Protein AF-X7ZNG7-F1 (afdb_monomer)

Solvent-accessible surface area (backbone atoms only — not comparable to full-atom values): 8324 Å² total; per-residue (Å²): 125,80,88,76,64,93,66,98,75,87,85,86,68,56,43,49,90,50,12,74,90,64,62,27,48,72,47,37,75,76,70,27,79,92,42,41,96,96,46,27,45,72,51,76,54,98,79,31,41,36,38,41,41,52,24,28,62,44,93,89,39,73,14,35,58,58,70,72,54,46,51,46,52,47,60,64,54,64,82,56,60,46,80,44,37,36,40,38,38,31,23,42,29,65,54,76,76,46,58,95,76,48,37,18,24,77,55,25,67,61,54,50,58,69,51,65,70,32,82,41,76,46,79,47,58,52,83,72,89,63,94,75,90,82,87,73,90,128

Nearest PDB structures (foldseek):
  7aio-assembly1_A  TM=4.767E-01  e=2.367E+00  Homo sapiens
  7ngb-assembly1_B  TM=4.567E-01  e=2.882E+00  Homo sapiens
  6xyw-assembly1_Bj  TM=4.091E-01  e=1.944E+00  Arabidopsis thaliana

Organism: NCBI:txid1299326

InterPro domains:
  IPR004843 Calcineurin-like, phosphoesterase domain [PF00149] (9-130)
  IPR029052 Metallo-dependent phosphatase-like [G3DSA:3.60.21.10] (2-136)
  IPR029052 Metallo-dependent phosphatase-like [SSF56300] (9-130)
  IPR051918 Serine/threonine-protein phosphatase CPPED1 [PTHR43143] (10-130)

Structure (mmCIF, N/CA/C/O backbone):
data_AF-X7ZNG7-F1
#
_entry.id   AF-X7ZNG7-F1
#
loop_
_atom_site.group_PDB
_atom_site.id
_atom_site.type_symbol
_atom_site.label_atom_id
_atom_site.label_alt_id
_atom_site.label_comp_id
_atom_site.label_asym_id
_atom_site.label_entity_id
_atom_site.label_seq_id
_atom_site.pdbx_PDB_ins_code
_atom_site.Cartn_x
_atom_site.Cartn_y
_atom_site.Cartn_z
_atom_site.occupancy
_atom_site.B_iso_or_equiv
_atom_site.auth_seq_id
_atom_site.auth_comp_id
_atom_site.auth_asym_id
_atom_site.auth_atom_id
_atom_site.pdbx_PDB_model_num
ATOM 1 N N . MET A 1 1 ? -1.321 19.631 -8.926 1.00 57.47 1 MET A N 1
ATOM 2 C CA . MET A 1 1 ? -0.670 20.334 -7.797 1.00 57.47 1 MET A CA 1
ATOM 3 C C . MET A 1 1 ? -1.394 19.962 -6.513 1.00 57.47 1 MET A C 1
ATOM 5 O O . MET A 1 1 ? -2.532 20.370 -6.331 1.00 57.47 1 MET A O 1
ATOM 9 N N . VAL A 1 2 ? -0.763 19.151 -5.658 1.00 74.38 2 VAL A N 1
ATOM 10 C CA . VAL A 1 2 ? -1.324 18.695 -4.365 1.00 74.38 2 VAL A CA 1
ATOM 11 C C . VAL A 1 2 ? -1.466 19.860 -3.362 1.00 74.38 2 VAL A C 1
ATOM 13 O O . VAL A 1 2 ? -2.260 19.791 -2.432 1.00 74.38 2 VAL A O 1
ATOM 16 N N . SER A 1 3 ? -0.778 20.982 -3.604 1.00 77.56 3 SER A N 1
ATOM 17 C CA . SER A 1 3 ? -0.749 22.183 -2.754 1.00 77.56 3 SER A CA 1
ATOM 18 C C . SER A 1 3 ? -2.089 22.911 -2.563 1.00 77.56 3 SER A C 1
ATOM 20 O O . SER A 1 3 ? -2.178 23.785 -1.708 1.00 77.56 3 SER A O 1
ATOM 22 N N . GLY A 1 4 ? -3.126 22.584 -3.343 1.00 88.19 4 GLY A N 1
ATOM 23 C CA . GLY A 1 4 ? -4.464 23.177 -3.209 1.00 88.19 4 GLY A CA 1
ATOM 24 C C . GLY A 1 4 ? -5.426 22.404 -2.298 1.00 88.19 4 GLY A C 1
ATOM 25 O O . GLY A 1 4 ? -6.550 22.860 -2.086 1.00 88.19 4 GLY A O 1
ATOM 26 N N . LEU A 1 5 ? -5.033 21.231 -1.788 1.00 89.44 5 LEU A N 1
ATOM 27 C CA . LEU A 1 5 ? -5.911 20.394 -0.969 1.00 89.44 5 LEU A CA 1
ATOM 28 C C . LEU A 1 5 ? -6.098 20.990 0.434 1.00 89.44 5 LEU A C 1
ATOM 30 O O . LEU A 1 5 ? -5.134 21.274 1.138 1.00 89.44 5 LEU A O 1
ATOM 34 N N . LYS A 1 6 ? -7.356 21.122 0.869 1.00 92.56 6 LYS A N 1
ATOM 35 C CA . LYS A 1 6 ? -7.719 21.504 2.243 1.00 92.56 6 LYS A CA 1
ATOM 36 C C . LYS A 1 6 ? -7.973 20.249 3.075 1.00 92.56 6 LYS A C 1
ATOM 38 O O . LYS A 1 6 ? -9.116 19.849 3.267 1.00 92.56 6 LYS A O 1
ATOM 43 N N . THR A 1 7 ? -6.899 19.610 3.520 1.00 90.19 7 THR A N 1
ATOM 44 C CA . THR A 1 7 ? -6.941 18.393 4.342 1.00 90.19 7 THR A CA 1
ATOM 45 C C . THR A 1 7 ? -5.812 18.415 5.364 1.00 90.19 7 THR A C 1
ATOM 47 O O . THR A 1 7 ? -4.758 18.993 5.110 1.00 90.19 7 THR A O 1
ATOM 50 N N . SER A 1 8 ? -6.024 17.777 6.514 1.00 86.56 8 SER A N 1
ATOM 51 C CA . SER A 1 8 ? -4.997 17.631 7.551 1.00 86.56 8 SER A CA 1
ATOM 52 C C . SER A 1 8 ? -3.881 16.670 7.141 1.00 86.56 8 SER A C 1
ATOM 54 O O . SER A 1 8 ? -2.752 16.824 7.595 1.00 86.56 8 SER A O 1
ATOM 56 N N . HIS A 1 9 ? -4.185 15.690 6.283 1.00 87.75 9 HIS A N 1
ATOM 57 C CA . HIS A 1 9 ? -3.235 14.656 5.876 1.00 87.75 9 HIS A CA 1
ATOM 58 C C . HIS A 1 9 ? -3.397 14.288 4.400 1.00 87.75 9 HIS A C 1
ATOM 60 O O . HIS A 1 9 ? -4.513 14.239 3.874 1.00 87.75 9 HIS A O 1
ATOM 66 N N . VAL A 1 10 ? -2.266 13.998 3.754 1.00 91.31 10 VAL A N 1
ATOM 67 C CA . VAL A 1 10 ? -2.174 13.419 2.411 1.00 91.31 10 VAL A CA 1
ATOM 68 C C . VAL A 1 10 ? -1.207 12.244 2.497 1.00 91.31 10 VAL A C 1
ATOM 70 O O . VAL A 1 10 ? -0.087 12.401 2.975 1.00 91.31 10 VAL A O 1
ATOM 73 N N . PHE A 1 11 ? -1.653 11.078 2.040 1.00 93.81 11 PHE A N 1
ATOM 74 C CA . PHE A 1 11 ? -0.870 9.848 1.987 1.00 93.81 11 PHE A CA 1
ATOM 75 C C . PHE A 1 11 ? -0.786 9.398 0.534 1.00 93.81 11 PHE A C 1
ATOM 77 O O . PHE A 1 11 ? -1.781 9.469 -0.189 1.00 93.81 11 PHE A O 1
ATOM 84 N N . THR A 1 12 ? 0.391 8.963 0.101 1.00 95.38 12 THR A N 1
ATOM 85 C CA . THR A 1 12 ? 0.672 8.687 -1.308 1.00 95.38 12 THR A CA 1
ATOM 86 C C . THR A 1 12 ? 1.439 7.380 -1.448 1.00 95.38 12 THR A C 1
ATOM 88 O O . THR A 1 12 ? 2.331 7.075 -0.657 1.00 95.38 12 THR A O 1
ATOM 91 N N . VAL A 1 13 ? 1.120 6.632 -2.500 1.00 96.75 13 VAL A N 1
ATOM 92 C CA . VAL A 1 13 ? 1.853 5.441 -2.936 1.00 96.75 13 VAL A CA 1
ATOM 93 C C . VAL A 1 13 ? 2.188 5.637 -4.417 1.00 96.75 13 VAL A C 1
ATOM 95 O O . VAL A 1 13 ? 1.285 6.019 -5.166 1.00 96.75 13 VAL A O 1
ATOM 98 N N . PRO A 1 14 ? 3.442 5.413 -4.850 1.00 96.69 14 PRO A N 1
ATOM 99 C CA . PRO A 1 14 ? 3.821 5.582 -6.246 1.00 96.69 14 PRO A CA 1
ATOM 100 C C . PRO A 1 14 ? 3.213 4.479 -7.114 1.00 96.69 14 PRO A C 1
ATOM 102 O O . PRO A 1 14 ? 3.165 3.314 -6.709 1.00 96.69 14 PRO A O 1
ATOM 105 N N . GLY A 1 15 ? 2.809 4.836 -8.329 1.00 96.00 15 GLY A N 1
ATOM 106 C CA . GLY A 1 15 ? 2.587 3.875 -9.405 1.00 96.00 15 GLY A CA 1
ATOM 107 C C . GLY A 1 15 ? 3.878 3.489 -10.124 1.00 96.00 15 GLY A C 1
ATOM 108 O O . GLY A 1 15 ? 4.963 4.006 -9.839 1.00 96.00 15 GLY A O 1
ATOM 109 N N . GLU A 1 16 ? 3.767 2.581 -11.091 1.00 93.75 16 GLU A N 1
ATOM 110 C CA . GLU A 1 16 ? 4.866 2.234 -11.999 1.00 93.75 16 GLU A CA 1
ATOM 111 C C . GLU A 1 16 ? 5.330 3.461 -12.788 1.00 93.75 16 GLU A C 1
ATOM 113 O O . GLU A 1 16 ? 6.527 3.676 -12.960 1.00 93.75 16 GLU A O 1
ATOM 118 N N . HIS A 1 17 ? 4.399 4.335 -13.173 1.00 94.50 17 HIS A N 1
ATOM 119 C CA . HIS A 1 17 ? 4.695 5.560 -13.913 1.00 94.50 17 HIS A CA 1
ATOM 120 C C . HIS A 1 17 ? 5.438 6.622 -13.092 1.00 94.50 17 HIS A C 1
ATOM 122 O O . HIS A 1 17 ? 6.053 7.507 -13.678 1.00 94.50 17 HIS A O 1
ATOM 128 N N . ASP A 1 18 ? 5.427 6.515 -11.762 1.00 94.44 18 ASP A N 1
ATOM 129 C CA . ASP A 1 18 ? 6.229 7.361 -10.870 1.00 94.44 18 ASP A CA 1
ATOM 130 C C . ASP A 1 18 ? 7.643 6.797 -10.638 1.00 94.44 18 ASP A C 1
ATOM 132 O O . ASP A 1 18 ? 8.449 7.430 -9.955 1.00 94.44 18 ASP A O 1
ATOM 136 N N . SER A 1 19 ? 7.923 5.585 -11.141 1.00 90.38 19 SER A N 1
ATOM 137 C CA . SER A 1 19 ? 9.105 4.795 -10.770 1.00 90.38 19 SER A CA 1
ATOM 138 C C . SER A 1 19 ? 9.938 4.290 -11.952 1.00 90.38 19 SER A C 1
ATOM 140 O O . SER A 1 19 ? 11.116 3.983 -11.772 1.00 90.38 19 SER A O 1
ATOM 142 N N . VAL A 1 20 ? 9.344 4.179 -13.143 1.00 88.12 20 VAL A N 1
ATOM 143 C CA . VAL A 1 20 ? 9.928 3.490 -14.308 1.00 88.12 20 VAL A CA 1
ATOM 144 C C . VAL A 1 20 ? 11.214 4.130 -14.842 1.00 88.12 20 VAL A C 1
ATOM 146 O O . VAL A 1 20 ? 12.059 3.427 -15.389 1.00 88.12 20 VAL A O 1
ATOM 149 N N . ASP A 1 21 ? 11.386 5.444 -14.697 1.00 89.81 21 ASP A N 1
ATOM 150 C CA . ASP A 1 21 ? 12.516 6.178 -15.274 1.00 89.81 21 ASP A CA 1
ATOM 151 C C . ASP A 1 21 ? 13.703 6.346 -14.312 1.00 89.81 21 ASP A C 1
ATOM 153 O O . ASP A 1 21 ? 14.839 6.474 -14.770 1.00 89.81 21 ASP A O 1
ATOM 157 N N . ASP A 1 22 ? 13.471 6.344 -12.994 1.00 93.12 22 ASP A N 1
ATOM 158 C CA . ASP A 1 22 ? 14.512 6.639 -11.998 1.00 93.12 22 ASP A CA 1
ATOM 159 C C . ASP A 1 22 ? 14.465 5.786 -10.715 1.00 93.12 22 ASP A C 1
ATOM 161 O O . ASP A 1 22 ? 15.111 6.117 -9.713 1.00 93.12 22 ASP A O 1
ATOM 165 N N . ALA A 1 23 ? 13.717 4.680 -10.728 1.00 91.12 23 ALA A N 1
ATOM 166 C CA . ALA A 1 23 ? 13.452 3.848 -9.553 1.00 91.12 23 ALA A CA 1
ATOM 167 C C . ALA A 1 23 ? 12.778 4.622 -8.394 1.00 91.12 23 ALA A C 1
ATOM 169 O O . ALA A 1 23 ? 13.066 4.397 -7.207 1.00 91.12 23 ALA A O 1
ATOM 170 N N . GLY A 1 24 ? 11.891 5.561 -8.730 1.00 94.06 24 GLY A N 1
ATOM 171 C CA . GLY A 1 24 ? 11.059 6.325 -7.798 1.00 94.06 24 GLY A CA 1
ATOM 172 C C . GLY A 1 24 ? 11.814 7.413 -7.034 1.00 94.06 24 GLY A C 1
ATOM 173 O O . GLY A 1 24 ? 11.358 7.850 -5.974 1.00 94.06 24 GLY A O 1
ATOM 174 N N . GLN A 1 25 ? 12.988 7.834 -7.509 1.00 95.38 25 GLN A N 1
ATOM 175 C CA . GLN A 1 25 ? 13.807 8.845 -6.832 1.00 95.38 25 GLN A CA 1
ATOM 176 C C . GLN A 1 25 ? 13.121 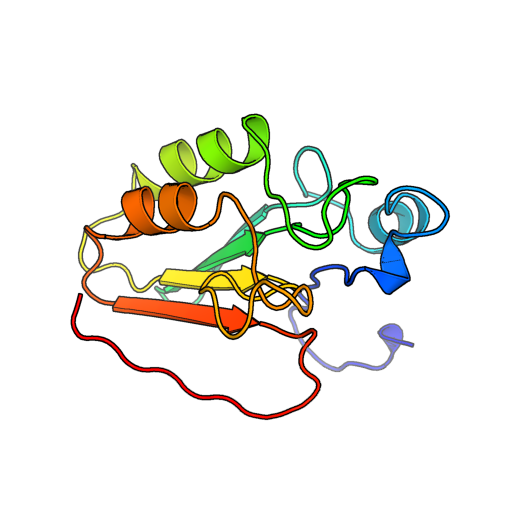10.213 -6.815 1.00 95.38 25 GLN A C 1
ATOM 178 O O . GLN A 1 25 ? 13.008 10.817 -5.744 1.00 95.38 25 GLN A O 1
ATOM 183 N N . LYS A 1 26 ? 12.598 10.681 -7.954 1.00 95.31 26 LYS A N 1
ATOM 184 C CA . LYS A 1 26 ? 11.815 11.924 -8.039 1.00 95.31 26 LYS A CA 1
ATOM 185 C C . LYS A 1 26 ? 10.593 11.861 -7.137 1.00 95.31 26 LYS A C 1
ATOM 187 O O . LYS A 1 26 ? 10.380 12.787 -6.357 1.00 95.31 26 LYS A O 1
ATOM 192 N N . TYR A 1 27 ? 9.844 10.758 -7.174 1.00 95.62 27 TYR A N 1
ATOM 193 C CA . TYR A 1 27 ? 8.701 10.560 -6.286 1.00 95.62 27 TYR A CA 1
ATOM 194 C C . TYR A 1 27 ? 9.102 10.701 -4.810 1.00 95.62 27 TYR A C 1
ATOM 196 O O . TYR A 1 27 ? 8.520 11.507 -4.080 1.00 95.62 27 TYR A O 1
ATOM 204 N N . ARG A 1 28 ? 10.147 9.986 -4.371 1.00 96.12 28 ARG A N 1
ATOM 205 C CA . ARG A 1 28 ? 10.625 10.052 -2.981 1.00 96.12 28 ARG A CA 1
ATOM 206 C C . ARG A 1 28 ? 11.156 11.430 -2.597 1.00 96.12 28 ARG A C 1
ATOM 208 O O . ARG A 1 28 ? 11.005 11.813 -1.441 1.00 96.12 28 ARG A O 1
ATOM 215 N N . SER A 1 29 ? 11.723 12.193 -3.533 1.00 95.94 29 SER A N 1
ATOM 216 C CA . SER A 1 29 ? 12.183 13.560 -3.251 1.00 95.94 29 SER A CA 1
ATOM 217 C C . SER A 1 29 ? 11.043 14.503 -2.842 1.00 95.94 29 SER A C 1
ATOM 219 O O . SER A 1 29 ? 11.274 15.453 -2.098 1.00 95.94 29 SER A O 1
ATOM 221 N N . VAL A 1 30 ? 9.812 14.216 -3.282 1.00 94.31 30 VAL A N 1
ATOM 222 C CA . VAL A 1 30 ? 8.615 15.018 -2.986 1.00 94.31 30 VAL A CA 1
ATOM 223 C C . VAL A 1 30 ? 7.782 14.406 -1.857 1.00 94.31 30 VAL A C 1
ATOM 225 O O . VAL A 1 30 ? 7.305 15.130 -0.986 1.00 94.31 30 VAL A O 1
ATOM 228 N N . PHE A 1 31 ? 7.609 13.081 -1.860 1.00 95.12 31 PHE A N 1
ATOM 229 C CA . PHE A 1 31 ? 6.648 12.374 -1.001 1.00 95.12 31 PHE A CA 1
ATOM 230 C C . PHE A 1 31 ? 7.284 11.374 -0.025 1.00 95.12 31 PHE A C 1
ATOM 232 O O . PHE A 1 31 ? 6.590 10.789 0.799 1.00 95.12 31 PHE A O 1
ATOM 239 N N . GLY A 1 32 ? 8.597 11.150 -0.103 1.00 94.62 32 GLY A N 1
ATOM 240 C CA . GLY A 1 32 ? 9.293 10.110 0.660 1.00 94.62 32 GLY A CA 1
ATOM 241 C C . GLY A 1 32 ? 9.699 10.511 2.080 1.00 94.62 32 GLY A C 1
ATOM 242 O O . GLY A 1 32 ? 10.296 9.700 2.790 1.00 94.62 32 GLY A O 1
ATOM 243 N N . ALA A 1 33 ? 9.413 11.738 2.521 1.00 93.69 33 ALA A N 1
ATOM 244 C CA . ALA A 1 33 ? 9.771 12.189 3.863 1.00 93.69 33 ALA A CA 1
ATOM 245 C C . ALA A 1 33 ? 9.100 11.313 4.940 1.00 93.69 33 ALA A C 1
ATOM 247 O O . ALA A 1 33 ? 7.882 11.166 4.963 1.00 93.69 33 ALA A O 1
ATOM 248 N N . GLY A 1 34 ? 9.901 10.729 5.838 1.00 93.31 34 GLY A N 1
ATOM 249 C CA . GLY A 1 34 ? 9.415 9.848 6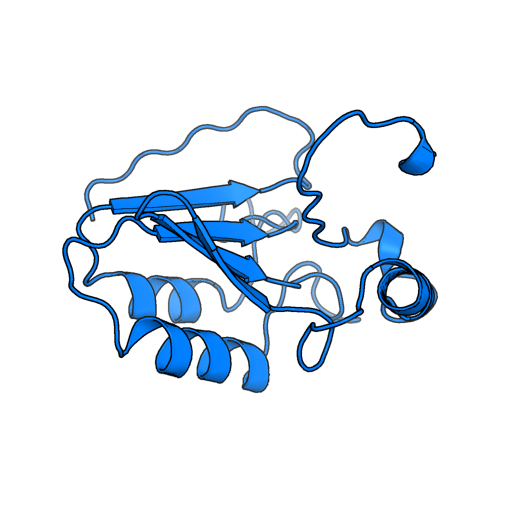.912 1.00 93.31 34 GLY A CA 1
ATOM 250 C C . GLY A 1 34 ? 9.119 8.403 6.489 1.00 93.31 34 GLY A C 1
ATOM 251 O O . GLY A 1 34 ? 8.676 7.608 7.316 1.00 93.31 34 GLY A O 1
ATOM 252 N N . THR A 1 35 ? 9.383 8.046 5.231 1.00 97.12 35 THR A N 1
ATOM 253 C CA . THR A 1 35 ? 9.226 6.674 4.730 1.00 97.12 35 THR A CA 1
ATOM 254 C C . THR A 1 35 ? 10.477 5.821 4.975 1.00 97.12 35 THR A C 1
ATOM 256 O O . THR A 1 35 ? 11.523 6.324 5.391 1.00 97.12 35 THR A O 1
ATOM 259 N N . ARG A 1 36 ? 10.370 4.508 4.748 1.00 96.38 36 ARG A N 1
ATOM 260 C CA . ARG A 1 36 ? 11.451 3.525 4.914 1.00 96.38 36 ARG A CA 1
ATOM 261 C C . ARG A 1 36 ? 11.873 2.950 3.565 1.00 96.38 36 ARG A C 1
ATOM 263 O O . ARG A 1 36 ? 11.039 2.800 2.672 1.00 96.38 36 ARG A O 1
ATOM 270 N N . GLY A 1 37 ? 13.152 2.589 3.445 1.00 94.81 37 GLY A N 1
ATOM 271 C CA . GLY A 1 37 ? 13.708 1.917 2.268 1.00 94.81 37 GLY A CA 1
ATOM 272 C C . GLY A 1 37 ? 13.303 2.593 0.953 1.00 94.81 37 GLY A C 1
ATOM 273 O O . GLY A 1 37 ? 13.607 3.762 0.718 1.00 94.81 37 GLY A O 1
ATOM 274 N N . GLY A 1 38 ? 12.577 1.857 0.109 1.00 94.12 38 GLY A N 1
ATOM 275 C CA . GLY A 1 38 ? 12.074 2.314 -1.192 1.00 94.12 38 GLY A CA 1
ATOM 276 C C . GLY A 1 38 ? 10.886 3.285 -1.149 1.00 94.12 38 GLY A C 1
ATOM 277 O O . GLY A 1 38 ? 10.477 3.772 -2.205 1.00 94.12 38 GLY A O 1
ATOM 278 N N . GLY A 1 39 ? 10.354 3.606 0.033 1.00 96.88 39 GLY A N 1
ATOM 279 C CA . GLY A 1 39 ? 9.279 4.585 0.213 1.00 96.88 39 GLY A CA 1
ATOM 280 C C . GLY A 1 39 ? 8.046 4.079 0.967 1.00 96.88 39 GLY A C 1
ATOM 281 O O . GLY A 1 39 ? 7.038 4.780 0.990 1.00 96.88 39 GLY A O 1
ATOM 282 N N . TRP A 1 40 ? 8.081 2.879 1.551 1.00 98.25 40 TRP A N 1
ATOM 283 C CA . TRP A 1 40 ? 6.939 2.311 2.279 1.00 98.25 40 TRP A CA 1
ATOM 284 C C . TRP A 1 40 ? 6.877 2.809 3.722 1.00 98.25 40 TRP A C 1
ATOM 286 O O . TRP A 1 40 ? 7.880 3.221 4.312 1.00 98.25 40 TRP A O 1
ATOM 296 N N . TYR A 1 41 ? 5.681 2.786 4.301 1.00 98.50 41 TYR A N 1
ATOM 297 C CA . TYR A 1 41 ? 5.431 3.274 5.654 1.00 98.50 41 TYR A CA 1
ATOM 298 C C . TYR A 1 41 ? 4.099 2.741 6.191 1.00 98.50 41 TYR A C 1
ATOM 300 O O . TYR A 1 41 ? 3.312 2.139 5.464 1.00 98.50 41 TYR A O 1
ATOM 308 N N . SER A 1 42 ? 3.839 2.972 7.473 1.00 98.50 42 SER A N 1
ATOM 309 C CA . SER A 1 42 ? 2.557 2.677 8.106 1.00 98.50 42 SER A CA 1
ATOM 310 C C . SER A 1 42 ? 2.219 3.719 9.162 1.00 98.50 42 SER A C 1
ATOM 312 O O . SER A 1 42 ? 3.083 4.484 9.602 1.00 98.50 42 SER A O 1
ATOM 314 N N . PHE A 1 43 ? 0.944 3.791 9.525 1.00 97.69 43 PHE A N 1
ATOM 315 C CA . PHE A 1 43 ? 0.440 4.718 10.529 1.00 97.69 43 PHE A CA 1
ATOM 316 C C . PHE A 1 43 ? -0.900 4.242 11.085 1.00 97.69 43 PHE A C 1
ATOM 318 O O . PHE A 1 43 ? -1.623 3.475 10.451 1.00 97.69 43 PHE A O 1
ATOM 325 N N . ASP A 1 44 ? -1.237 4.744 12.268 1.00 97.88 44 ASP A N 1
ATOM 326 C CA . ASP A 1 44 ? -2.515 4.492 12.920 1.00 97.88 44 ASP A CA 1
ATOM 327 C C . ASP A 1 44 ? -3.417 5.726 12.745 1.00 97.88 44 ASP A C 1
ATOM 329 O O . ASP A 1 44 ? -2.989 6.861 12.972 1.00 97.88 44 ASP A O 1
ATOM 333 N N . VAL A 1 45 ? -4.673 5.527 12.336 1.00 95.81 45 VAL A N 1
ATOM 334 C CA . VAL A 1 45 ? -5.669 6.600 12.202 1.00 95.81 45 VAL A CA 1
ATOM 335 C C . VAL A 1 45 ? -7.043 6.101 12.635 1.00 95.81 45 VAL A C 1
ATO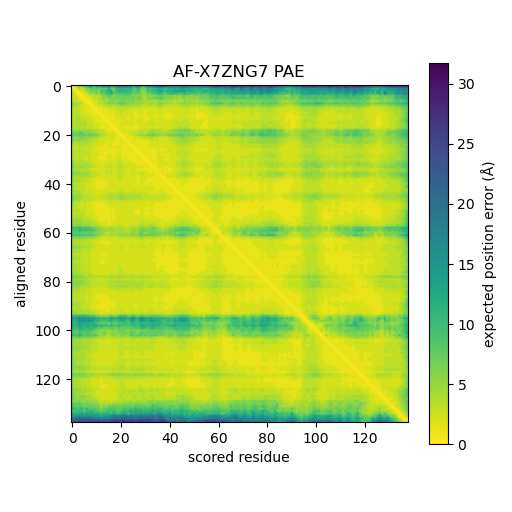M 337 O O . VAL A 1 45 ? -7.541 5.102 12.130 1.00 95.81 45 VAL A O 1
ATOM 340 N N . ALA A 1 46 ? -7.662 6.790 13.598 1.00 94.69 46 ALA A N 1
ATOM 341 C CA . ALA A 1 46 ? -9.007 6.471 14.095 1.00 94.69 46 ALA A CA 1
ATOM 342 C C . ALA A 1 46 ? -9.219 4.980 14.468 1.00 94.69 46 ALA A C 1
ATOM 344 O O . ALA A 1 46 ? -10.287 4.422 14.231 1.00 94.69 46 ALA A O 1
ATOM 345 N N . GLY A 1 47 ? -8.197 4.329 15.040 1.00 95.94 47 GLY A N 1
ATOM 346 C CA . GLY A 1 47 ? -8.242 2.912 15.434 1.00 95.94 47 GLY A CA 1
ATOM 347 C C . GLY A 1 47 ? -7.981 1.908 14.303 1.00 95.94 47 GLY A C 1
ATOM 348 O O . GLY A 1 47 ? -8.009 0.707 14.551 1.00 95.94 47 GLY A O 1
ATOM 349 N N . VAL A 1 48 ? -7.707 2.380 13.085 1.00 98.00 48 VAL A N 1
ATOM 350 C CA . VAL A 1 48 ? -7.324 1.563 11.928 1.00 98.00 48 VAL A CA 1
ATOM 351 C C . VAL A 1 48 ? -5.819 1.665 11.718 1.00 98.00 48 VAL A C 1
ATOM 353 O O . VAL A 1 48 ? -5.261 2.764 11.745 1.00 98.00 48 VAL A O 1
ATOM 356 N N . HIS A 1 49 ? -5.175 0.531 11.467 1.00 98.75 49 HIS A N 1
ATOM 357 C CA . HIS A 1 49 ? -3.775 0.499 11.069 1.00 98.75 49 HIS A CA 1
ATOM 358 C C . HIS A 1 49 ? -3.670 0.474 9.541 1.00 98.75 49 HIS A C 1
ATOM 360 O O . HIS A 1 49 ? -4.258 -0.387 8.881 1.00 98.75 49 HIS A O 1
ATOM 366 N N . VAL A 1 50 ? -2.935 1.425 8.968 1.00 98.69 50 VAL A N 1
ATOM 367 C CA . VAL A 1 50 ? -2.755 1.563 7.520 1.00 98.69 50 VAL A CA 1
ATOM 368 C C . VAL A 1 50 ? -1.312 1.247 7.151 1.00 98.69 50 VAL A C 1
ATOM 370 O O . VAL A 1 50 ? -0.391 1.828 7.716 1.00 98.69 50 VAL A O 1
ATOM 373 N N . ILE A 1 51 ? -1.120 0.380 6.157 1.00 98.69 51 ILE A N 1
ATOM 374 C CA . ILE A 1 51 ? 0.183 0.014 5.595 1.00 98.69 51 ILE A CA 1
ATOM 375 C C . ILE A 1 51 ? 0.227 0.488 4.140 1.00 98.69 51 ILE A C 1
ATOM 377 O O . ILE A 1 51 ? -0.558 0.031 3.310 1.00 98.69 51 ILE A O 1
ATOM 381 N N . ALA A 1 52 ? 1.144 1.397 3.823 1.00 98.44 52 ALA A N 1
ATOM 382 C CA . ALA A 1 52 ? 1.394 1.890 2.475 1.00 98.44 52 ALA A CA 1
ATOM 383 C C . ALA A 1 52 ? 2.609 1.162 1.883 1.00 98.44 52 ALA A C 1
ATOM 385 O O . ALA A 1 52 ? 3.746 1.378 2.310 1.00 98.44 52 ALA A O 1
ATOM 386 N N . LEU A 1 53 ? 2.353 0.284 0.913 1.00 98.50 53 LEU A N 1
ATOM 387 C CA . LEU A 1 53 ? 3.354 -0.554 0.263 1.00 98.50 53 LEU A CA 1
ATOM 388 C C . LEU A 1 53 ? 3.768 0.021 -1.088 1.00 98.50 53 LEU A C 1
ATOM 390 O O . LEU A 1 53 ? 2.934 0.450 -1.882 1.00 98.50 53 LEU A O 1
ATOM 394 N N . VAL A 1 54 ? 5.062 -0.054 -1.375 1.00 97.75 54 VAL A N 1
ATOM 395 C CA . VAL A 1 54 ? 5.659 0.346 -2.647 1.00 97.75 54 VAL A CA 1
ATOM 396 C C . VAL A 1 54 ? 6.047 -0.915 -3.410 1.00 97.75 54 VAL A C 1
ATOM 398 O O . VAL A 1 54 ? 7.071 -1.530 -3.117 1.00 97.75 54 VAL A O 1
ATOM 401 N N . ASN A 1 55 ? 5.223 -1.315 -4.378 1.00 96.81 55 ASN A N 1
ATOM 402 C CA . ASN A 1 55 ? 5.406 -2.555 -5.137 1.00 96.81 55 ASN A CA 1
ATOM 403 C C . ASN A 1 55 ? 5.801 -2.347 -6.606 1.00 96.81 55 ASN A C 1
ATOM 405 O O . ASN A 1 55 ? 5.654 -3.263 -7.404 1.00 96.81 55 ASN A O 1
ATOM 409 N N . THR A 1 56 ? 6.306 -1.165 -6.961 1.00 95.81 56 THR A N 1
ATOM 410 C CA . THR A 1 56 ? 6.506 -0.713 -8.351 1.00 95.81 56 THR A CA 1
ATOM 411 C C . THR A 1 56 ? 7.970 -0.455 -8.724 1.00 95.81 56 THR A C 1
ATOM 413 O O . THR A 1 56 ? 8.255 0.023 -9.817 1.00 95.81 56 THR A O 1
ATOM 416 N N . LEU A 1 57 ? 8.919 -0.750 -7.826 1.00 93.94 57 LEU A N 1
ATOM 417 C CA . LEU A 1 57 ? 10.341 -0.409 -8.014 1.00 93.94 57 LEU A CA 1
ATOM 418 C C . LEU A 1 57 ? 11.169 -1.499 -8.706 1.00 93.94 57 LEU A C 1
ATOM 420 O O . LEU A 1 57 ? 12.340 -1.276 -9.013 1.00 93.94 57 LEU A O 1
ATOM 424 N N . ASN A 1 58 ? 10.616 -2.697 -8.898 1.00 91.12 58 ASN A N 1
ATOM 425 C CA . ASN A 1 58 ? 11.365 -3.796 -9.495 1.00 91.12 58 ASN A CA 1
ATOM 426 C C . ASN A 1 58 ? 11.424 -3.643 -11.022 1.00 91.12 58 ASN A C 1
ATOM 428 O O . ASN A 1 58 ? 10.403 -3.511 -11.681 1.00 91.12 58 ASN A O 1
ATOM 432 N N . MET A 1 59 ? 12.628 -3.715 -11.590 1.00 83.25 59 MET A N 1
ATOM 433 C CA . MET A 1 59 ? 12.845 -3.510 -13.031 1.00 83.25 59 MET A CA 1
ATOM 434 C C . MET A 1 59 ? 12.440 -4.710 -13.899 1.00 83.25 59 MET A C 1
ATOM 436 O O . MET A 1 59 ? 12.269 -4.571 -15.105 1.00 83.25 59 MET A O 1
ATOM 440 N N . ASN A 1 60 ? 12.298 -5.893 -13.297 1.00 85.19 60 ASN A N 1
ATOM 441 C CA . ASN A 1 60 ? 12.019 -7.150 -13.997 1.00 85.19 60 ASN A CA 1
ATOM 442 C C . ASN A 1 60 ? 10.595 -7.670 -13.750 1.00 85.19 60 ASN A C 1
ATOM 444 O O . ASN A 1 60 ? 10.148 -8.588 -14.435 1.00 85.19 60 ASN A O 1
ATOM 448 N N . LYS A 1 61 ? 9.900 -7.137 -12.741 1.00 85.50 61 LYS A N 1
ATOM 449 C CA . LYS A 1 61 ? 8.561 -7.558 -12.322 1.00 85.50 61 LYS A CA 1
ATOM 450 C C . LYS A 1 61 ? 7.690 -6.326 -12.146 1.00 85.50 61 LYS A C 1
ATOM 452 O O . LYS A 1 61 ? 8.083 -5.416 -11.429 1.00 85.50 61 LYS A O 1
ATOM 457 N N . LEU A 1 62 ? 6.495 -6.338 -12.735 1.00 85.88 62 LEU A N 1
ATOM 458 C CA . LEU A 1 62 ? 5.560 -5.212 -12.638 1.00 85.88 62 LEU A CA 1
ATOM 459 C C . LEU A 1 62 ? 5.121 -4.939 -11.191 1.00 85.88 62 LEU A C 1
ATOM 461 O O . LEU A 1 62 ? 5.026 -3.781 -10.804 1.00 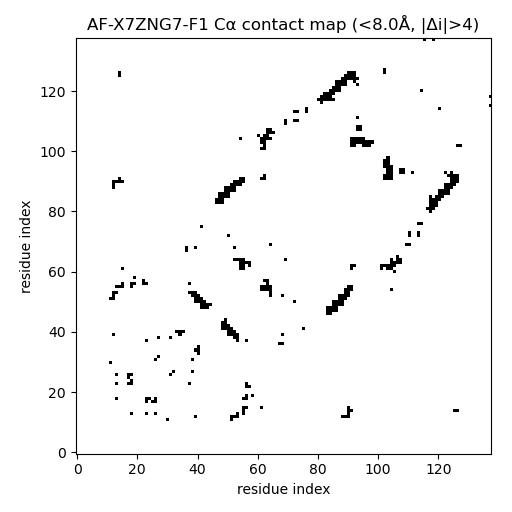85.88 62 LEU A O 1
ATOM 465 N N . GLY A 1 63 ? 4.906 -5.992 -10.392 1.00 93.62 63 GLY A N 1
ATOM 466 C CA . GLY A 1 63 ? 4.560 -5.904 -8.974 1.00 93.62 63 GLY A CA 1
ATOM 467 C C . GLY A 1 63 ? 5.477 -6.761 -8.106 1.00 93.62 63 GLY A C 1
ATOM 468 O O . GLY A 1 63 ? 5.481 -7.979 -8.278 1.00 93.62 63 GLY A O 1
ATOM 469 N N . HIS A 1 64 ? 6.217 -6.152 -7.174 1.00 96.06 64 HIS A N 1
ATOM 470 C CA . HIS A 1 64 ? 7.130 -6.863 -6.265 1.00 96.06 64 HIS A CA 1
ATOM 471 C C . HIS A 1 64 ? 7.430 -6.065 -4.984 1.00 96.06 64 HIS A C 1
ATOM 473 O O . HIS A 1 64 ? 7.756 -4.881 -5.075 1.00 96.06 64 HIS A O 1
ATOM 479 N N . LEU A 1 65 ? 7.370 -6.701 -3.806 1.00 97.62 65 LEU A N 1
ATOM 480 C CA . LEU A 1 65 ? 7.652 -6.054 -2.513 1.00 97.62 65 LEU A CA 1
ATOM 481 C C . LEU A 1 65 ? 9.107 -6.216 -2.060 1.00 97.62 65 LEU A C 1
ATOM 483 O O . LEU A 1 65 ? 9.709 -5.253 -1.580 1.00 97.62 65 LEU A O 1
ATOM 487 N N . GLY A 1 66 ? 9.664 -7.419 -2.206 1.00 97.38 66 GLY A N 1
ATOM 488 C CA . GLY A 1 66 ? 11.011 -7.760 -1.761 1.00 97.38 66 GLY A CA 1
ATOM 489 C C . GLY A 1 66 ? 11.135 -8.020 -0.255 1.00 97.38 66 GLY A C 1
ATOM 490 O O . GLY A 1 66 ? 10.276 -7.667 0.555 1.00 97.38 66 GLY A O 1
ATOM 491 N N . VAL A 1 67 ? 12.247 -8.656 0.128 1.00 97.75 67 VAL A N 1
ATOM 492 C CA . VAL A 1 67 ? 12.478 -9.181 1.488 1.00 97.75 67 VAL A CA 1
ATOM 493 C C . VAL A 1 67 ? 12.386 -8.095 2.561 1.00 97.75 67 VAL A C 1
ATOM 495 O O . VAL A 1 67 ? 11.690 -8.280 3.551 1.00 97.75 67 VAL A O 1
ATOM 498 N N . GLU A 1 68 ? 13.032 -6.947 2.353 1.00 98.00 68 GLU A N 1
ATOM 499 C CA . GLU A 1 68 ? 13.076 -5.862 3.345 1.00 98.00 68 GLU A CA 1
ATOM 500 C C . GLU A 1 68 ? 11.673 -5.338 3.693 1.00 98.00 68 GLU A C 1
ATOM 502 O O . GLU A 1 68 ? 11.336 -5.130 4.860 1.00 98.00 68 GLU A O 1
ATOM 507 N N . GLN A 1 69 ? 10.827 -5.165 2.678 1.00 98.44 69 GLN A N 1
ATOM 508 C CA . GLN A 1 69 ? 9.466 -4.679 2.859 1.00 98.44 69 GLN A CA 1
ATOM 509 C C . GLN A 1 69 ? 8.549 -5.760 3.451 1.00 98.44 69 GLN A C 1
ATOM 511 O O . GLN A 1 69 ? 7.683 -5.449 4.265 1.00 98.44 69 GLN A O 1
ATOM 516 N N . LEU A 1 70 ? 8.760 -7.035 3.108 1.00 98.62 70 LEU A N 1
ATOM 517 C CA . LEU A 1 70 ? 8.049 -8.158 3.729 1.00 98.62 70 LEU A CA 1
ATOM 518 C C . LEU A 1 70 ? 8.384 -8.291 5.222 1.00 98.62 70 LEU A C 1
ATOM 520 O O . LEU A 1 70 ? 7.477 -8.462 6.035 1.00 98.62 70 LEU A O 1
ATOM 524 N N . GLU A 1 71 ? 9.657 -8.142 5.598 1.00 98.44 71 GLU A N 1
ATOM 525 C CA . GLU A 1 71 ? 10.073 -8.103 7.004 1.00 98.44 71 GLU A CA 1
ATOM 526 C C . GLU A 1 71 ? 9.507 -6.886 7.738 1.00 98.44 71 GLU A C 1
ATOM 528 O O . GLU A 1 71 ? 9.138 -6.983 8.911 1.00 98.44 71 GLU A O 1
ATOM 533 N N . PHE A 1 72 ? 9.422 -5.737 7.059 1.00 98.50 72 PHE A N 1
ATOM 534 C CA . PHE A 1 72 ? 8.750 -4.564 7.601 1.00 98.50 72 PHE A CA 1
ATOM 535 C C . PHE A 1 72 ? 7.293 -4.880 7.955 1.00 98.50 72 PHE A C 1
ATOM 537 O O . PHE A 1 72 ? 6.904 -4.616 9.090 1.00 98.50 72 PHE A O 1
ATOM 544 N N . ILE A 1 73 ? 6.528 -5.491 7.041 1.00 98.56 73 ILE A N 1
ATOM 545 C CA . ILE A 1 73 ? 5.127 -5.871 7.289 1.00 98.56 73 ILE A CA 1
ATOM 546 C C . ILE A 1 73 ? 5.038 -6.797 8.503 1.00 98.56 73 ILE A C 1
ATOM 548 O O . ILE A 1 73 ? 4.267 -6.528 9.419 1.00 98.56 73 ILE A O 1
ATOM 552 N N . GLU A 1 74 ? 5.838 -7.866 8.534 1.00 98.56 74 GLU A N 1
ATOM 553 C CA . GLU A 1 74 ? 5.820 -8.850 9.620 1.00 98.56 74 GLU A CA 1
ATOM 554 C C . GLU A 1 74 ? 6.072 -8.206 10.990 1.00 98.56 74 GLU A C 1
ATOM 556 O O . GLU A 1 74 ? 5.315 -8.435 11.936 1.00 98.56 74 GLU A O 1
ATOM 561 N N . ARG A 1 75 ? 7.101 -7.357 11.091 1.00 98.50 75 ARG A N 1
ATOM 562 C CA . ARG A 1 75 ? 7.457 -6.681 12.347 1.00 98.50 75 ARG A CA 1
ATOM 563 C C . ARG A 1 75 ? 6.432 -5.629 12.747 1.00 98.50 75 ARG A C 1
ATOM 565 O O . ARG A 1 75 ? 6.122 -5.507 13.930 1.00 98.50 75 ARG A O 1
ATOM 572 N N . ASP A 1 76 ? 5.928 -4.867 11.784 1.00 98.44 76 ASP A N 1
ATOM 573 C CA . ASP A 1 76 ? 4.994 -3.775 12.041 1.00 98.44 76 ASP A CA 1
ATOM 574 C C . ASP A 1 76 ? 3.656 -4.291 12.569 1.00 98.44 76 ASP A C 1
ATOM 576 O O . ASP A 1 76 ? 3.132 -3.783 13.563 1.00 98.44 76 ASP A O 1
ATOM 580 N N . VAL A 1 77 ? 3.150 -5.377 11.983 1.00 98.44 77 VAL A N 1
ATOM 581 C CA . VAL A 1 77 ? 1.870 -5.943 12.404 1.00 98.44 77 VAL A CA 1
ATOM 582 C C . VAL A 1 77 ? 1.988 -6.836 13.631 1.00 98.44 77 VAL A C 1
ATOM 584 O O . VAL A 1 77 ? 0.970 -7.090 14.266 1.00 98.44 77 VAL A O 1
ATOM 587 N N . ALA A 1 78 ? 3.179 -7.303 14.023 1.00 98.25 78 ALA A N 1
ATOM 588 C CA . ALA A 1 78 ? 3.362 -8.205 15.168 1.00 98.25 78 ALA A CA 1
ATOM 589 C C . ALA A 1 78 ? 2.835 -7.632 16.499 1.00 98.25 78 ALA A C 1
ATOM 591 O O . ALA A 1 78 ? 2.309 -8.379 17.322 1.00 98.25 78 ALA A O 1
ATOM 592 N N . ARG A 1 79 ? 2.923 -6.310 16.695 1.00 96.38 79 ARG A N 1
ATOM 593 C CA . ARG A 1 79 ? 2.452 -5.622 17.915 1.00 96.38 79 ARG A CA 1
ATOM 594 C C . ARG A 1 79 ? 0.929 -5.464 18.008 1.00 96.38 79 ARG A C 1
ATOM 596 O O . ARG A 1 79 ? 0.431 -5.069 19.057 1.00 96.38 79 ARG A O 1
ATOM 603 N N . LEU A 1 80 ? 0.203 -5.685 16.913 1.00 98.31 80 LEU A N 1
ATOM 604 C CA . LEU A 1 80 ? -1.222 -5.365 16.821 1.00 98.31 80 LEU A CA 1
ATOM 605 C C . LEU A 1 80 ? -2.092 -6.508 17.356 1.00 98.31 80 LEU A C 1
ATOM 607 O O . LEU A 1 80 ? -1.725 -7.686 17.289 1.00 98.31 80 LEU A O 1
ATOM 611 N N . SER A 1 81 ? -3.274 -6.174 17.859 1.00 97.75 81 SER A N 1
ATOM 612 C CA . SER A 1 81 ? -4.268 -7.175 18.249 1.00 97.75 81 SER A CA 1
ATOM 613 C C . SER A 1 81 ? -4.993 -7.717 17.013 1.00 97.75 81 SER A C 1
ATOM 615 O O . SER A 1 81 ? -5.127 -7.019 16.012 1.00 97.75 81 SER A O 1
ATOM 617 N N . SER A 1 82 ? -5.474 -8.962 17.054 1.00 97.75 82 SER A N 1
ATOM 618 C CA . SER A 1 82 ? -6.175 -9.591 15.919 1.00 97.75 82 SER A CA 1
ATOM 619 C C . SER A 1 82 ? -7.482 -8.892 15.529 1.00 97.75 82 SER A C 1
ATOM 621 O O . SER A 1 82 ? -7.979 -9.113 14.432 1.00 97.75 82 SER A O 1
ATOM 623 N N . ASP A 1 83 ? -8.047 -8.067 16.408 1.00 97.44 83 ASP A N 1
ATOM 624 C CA . ASP A 1 83 ? -9.236 -7.250 16.146 1.00 97.44 83 ASP A CA 1
ATOM 625 C C . ASP A 1 83 ? -8.922 -5.879 15.524 1.00 97.44 83 ASP A C 1
ATOM 627 O O . ASP A 1 83 ? -9.846 -5.172 15.127 1.00 97.44 83 ASP A O 1
ATOM 631 N N . THR A 1 84 ? -7.641 -5.503 15.407 1.00 98.38 84 THR A N 1
ATOM 632 C CA . THR A 1 84 ? -7.234 -4.246 14.767 1.00 98.38 84 THR A CA 1
ATOM 633 C C . THR A 1 84 ? -7.567 -4.297 13.270 1.00 98.38 84 THR A C 1
ATOM 635 O O . THR A 1 84 ? -7.027 -5.157 12.568 1.00 98.38 84 THR A O 1
ATOM 638 N N . PRO A 1 85 ? -8.417 -3.395 12.741 1.00 98.25 85 PRO A N 1
ATOM 639 C CA . PRO A 1 85 ? -8.686 -3.332 11.311 1.00 98.25 85 PRO A CA 1
ATOM 640 C C . PRO A 1 85 ? -7.440 -2.878 10.551 1.00 98.25 85 PRO A C 1
ATOM 642 O O . PRO A 1 85 ? -6.829 -1.866 10.906 1.00 98.25 85 PRO A O 1
ATOM 645 N N . ILE A 1 86 ? -7.091 -3.604 9.488 1.00 98.56 86 ILE A N 1
ATOM 646 C CA . ILE A 1 86 ? -5.938 -3.287 8.643 1.00 98.56 86 ILE A CA 1
ATOM 647 C C . ILE A 1 86 ? -6.411 -2.765 7.287 1.00 98.56 86 ILE A C 1
ATOM 649 O O . ILE A 1 86 ? -7.235 -3.397 6.620 1.00 98.56 86 ILE A O 1
ATOM 653 N N . ILE A 1 87 ? -5.842 -1.647 6.841 1.00 98.44 87 ILE A N 1
ATOM 654 C CA . ILE A 1 87 ? -5.913 -1.199 5.449 1.00 98.44 87 ILE A CA 1
ATOM 655 C C . ILE A 1 87 ? -4.524 -1.324 4.835 1.00 98.44 87 ILE A C 1
ATOM 657 O O . ILE A 1 87 ? -3.554 -0.799 5.369 1.00 98.44 87 ILE A O 1
ATOM 661 N N . VAL A 1 88 ? -4.426 -1.985 3.688 1.00 98.38 88 VAL A N 1
ATOM 662 C CA . VAL A 1 88 ? -3.198 -2.048 2.897 1.00 98.38 88 VAL A CA 1
ATOM 663 C C . VAL A 1 88 ? -3.412 -1.270 1.612 1.00 98.38 88 VAL A C 1
ATOM 665 O O . VAL A 1 88 ? -4.353 -1.551 0.874 1.00 98.38 88 VAL A O 1
ATOM 668 N N . VAL A 1 89 ? -2.543 -0.307 1.337 1.00 98.31 89 VAL A N 1
ATOM 669 C CA . VAL A 1 89 ? -2.556 0.484 0.106 1.00 98.31 89 VAL A CA 1
ATOM 670 C C . VAL A 1 89 ? -1.349 0.087 -0.733 1.00 98.31 89 VAL A C 1
ATOM 672 O O . VAL A 1 89 ? -0.224 0.113 -0.241 1.00 98.31 89 VAL A O 1
ATOM 675 N N . SER A 1 90 ? -1.571 -0.277 -1.991 1.00 97.38 90 SER A N 1
ATOM 676 C CA . SER A 1 90 ? -0.516 -0.585 -2.964 1.00 97.38 90 SER A CA 1
ATOM 677 C C . SER A 1 90 ? -0.929 -0.103 -4.354 1.00 97.38 90 SER A C 1
ATOM 679 O O . SER A 1 90 ? -2.102 0.183 -4.579 1.00 97.38 90 SER A O 1
ATOM 681 N N . HIS A 1 91 ? -0.009 -0.001 -5.314 1.00 96.69 91 HIS A N 1
ATOM 682 C CA . HIS A 1 91 ? -0.421 0.336 -6.679 1.00 96.69 91 HIS A CA 1
ATOM 683 C C . HIS A 1 91 ? -0.870 -0.911 -7.444 1.00 96.69 91 HIS A C 1
ATOM 685 O O . HIS A 1 91 ? -2.034 -1.015 -7.833 1.00 96.69 91 HIS A O 1
ATOM 691 N N . ILE A 1 92 ? 0.027 -1.892 -7.583 1.00 95.25 92 ILE A N 1
ATOM 692 C CA . ILE A 1 92 ? -0.289 -3.179 -8.215 1.00 95.25 92 ILE A CA 1
ATOM 693 C C . ILE A 1 92 ? -1.143 -4.019 -7.246 1.00 95.25 92 ILE A C 1
ATOM 695 O O . ILE A 1 92 ? -0.867 -4.003 -6.038 1.00 95.25 92 ILE A O 1
ATOM 699 N N . PRO A 1 93 ? -2.172 -4.755 -7.714 1.00 94.69 93 PRO A N 1
ATOM 700 C CA . PRO A 1 93 ? -3.008 -5.578 -6.843 1.00 94.69 93 PRO A CA 1
ATOM 701 C C . PRO A 1 93 ? -2.205 -6.612 -6.035 1.00 94.69 93 PRO A C 1
ATOM 703 O O . PRO A 1 93 ? -1.311 -7.279 -6.561 1.00 94.69 93 PRO A O 1
ATOM 706 N N . LEU A 1 94 ? -2.562 -6.797 -4.758 1.00 93.38 94 LEU A N 1
ATOM 707 C CA . LEU A 1 94 ? -1.995 -7.848 -3.890 1.00 93.38 94 LEU A CA 1
ATOM 708 C C . LEU A 1 94 ? -2.673 -9.212 -4.067 1.00 93.38 94 LEU A C 1
ATOM 710 O O . LEU A 1 94 ? -2.261 -10.212 -3.485 1.00 93.38 94 LEU A O 1
ATOM 714 N N . PHE A 1 95 ? -3.727 -9.275 -4.871 1.00 83.81 95 PHE A N 1
ATOM 715 C CA . PHE A 1 95 ? -4.323 -10.527 -5.297 1.00 83.81 95 PHE A CA 1
ATOM 716 C C . PHE A 1 95 ? -4.099 -10.692 -6.791 1.00 83.81 95 PHE A C 1
ATOM 718 O O . PHE A 1 95 ? -4.302 -9.761 -7.563 1.00 83.81 95 PHE A O 1
ATOM 725 N N . ALA A 1 96 ? -3.723 -11.901 -7.195 1.00 74.94 96 ALA A N 1
ATOM 726 C CA . ALA A 1 96 ? -3.664 -12.275 -8.597 1.00 74.94 96 ALA A CA 1
ATOM 727 C C . ALA A 1 96 ? -5.067 -12.145 -9.216 1.00 74.94 96 ALA A C 1
ATOM 729 O O . ALA A 1 96 ? -5.960 -12.947 -8.913 1.00 74.94 96 ALA A O 1
ATOM 730 N N . MET A 1 97 ? -5.264 -11.102 -10.029 1.00 76.12 97 MET A N 1
ATOM 731 C CA . MET A 1 97 ? -6.455 -10.936 -10.865 1.00 76.12 97 MET A CA 1
ATOM 732 C C . MET A 1 97 ? -6.262 -11.678 -12.176 1.00 76.12 97 MET A C 1
ATOM 734 O O . MET A 1 97 ? -6.980 -12.629 -12.468 1.00 76.12 97 MET A O 1
ATOM 738 N N . TYR A 1 98 ? -5.245 -11.245 -12.919 1.00 80.06 98 TYR A N 1
ATOM 739 C CA . TYR A 1 98 ? -4.829 -11.816 -14.189 1.00 80.06 98 TYR A CA 1
ATOM 740 C C . TYR A 1 98 ? -3.304 -11.630 -14.325 1.00 80.06 98 TYR A C 1
ATOM 742 O O . TYR A 1 98 ? -2.847 -10.635 -14.889 1.00 80.06 98 TYR A O 1
ATOM 750 N N . PRO A 1 99 ? -2.494 -12.519 -13.714 1.00 73.25 99 PRO A N 1
ATOM 751 C CA . PRO A 1 99 ? -1.042 -12.340 -13.598 1.00 73.25 99 PRO A CA 1
ATOM 752 C C . PRO A 1 99 ? -0.314 -12.164 -14.929 1.00 73.25 99 PRO A C 1
ATOM 754 O O . PRO A 1 99 ? 0.626 -11.379 -14.999 1.00 73.25 99 PRO A O 1
ATOM 757 N N . ASP A 1 100 ? -0.791 -12.819 -15.988 1.00 80.38 100 ASP A N 1
ATOM 758 C CA . ASP A 1 100 ? -0.210 -12.715 -17.333 1.00 80.38 100 ASP A CA 1
ATOM 759 C C . ASP A 1 100 ? -0.277 -11.289 -17.903 1.00 80.38 100 ASP A C 1
ATOM 761 O O . ASP A 1 100 ? 0.450 -10.955 -18.834 1.00 80.38 100 ASP A O 1
ATOM 765 N N . TRP A 1 101 ? -1.147 -10.435 -17.354 1.00 80.88 101 TRP A N 1
ATOM 766 C CA . TRP A 1 101 ? -1.281 -9.022 -17.726 1.00 80.88 101 TRP A CA 1
ATOM 767 C C . TRP A 1 101 ? -0.583 -8.078 -16.738 1.00 80.88 101 TRP A C 1
ATOM 769 O O . TRP A 1 101 ? -0.764 -6.866 -16.808 1.00 80.88 101 TRP A O 1
ATOM 779 N N . GLY A 1 102 ? 0.188 -8.614 -15.787 1.00 80.69 102 GLY A N 1
ATOM 780 C CA . GLY A 1 102 ? 0.834 -7.816 -14.745 1.00 80.69 102 GLY A CA 1
ATOM 781 C C . GLY A 1 102 ? -0.091 -7.383 -13.611 1.00 80.69 102 GLY A C 1
ATOM 782 O O . GLY A 1 102 ? 0.322 -6.626 -12.738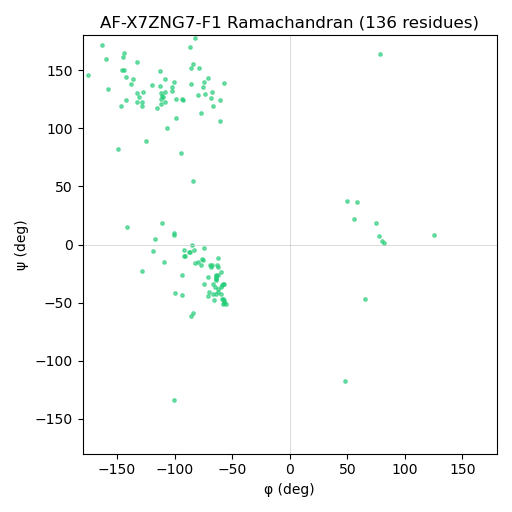 1.00 80.69 102 GLY A O 1
ATOM 783 N N . TRP A 1 103 ? -1.333 -7.878 -13.569 1.00 87.88 103 TRP A N 1
ATOM 784 C CA . TRP A 1 103 ? -2.324 -7.502 -12.554 1.00 87.88 103 TRP A CA 1
ATOM 785 C C . TRP A 1 103 ? -2.157 -8.312 -11.267 1.00 87.88 103 TRP A C 1
ATOM 787 O O . TRP A 1 103 ? -3.073 -9.004 -10.802 1.00 87.88 103 TRP A O 1
ATOM 797 N N . GLY A 1 104 ?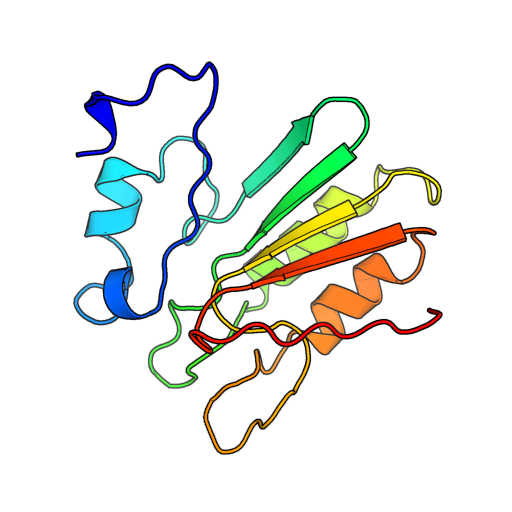 -0.948 -8.270 -10.720 1.00 91.88 104 GLY A N 1
ATOM 798 C CA . GLY A 1 104 ? -0.590 -8.987 -9.513 1.00 91.88 104 GLY A CA 1
ATOM 799 C C . GLY A 1 104 ? 0.820 -8.665 -9.046 1.00 91.88 104 GLY A C 1
ATOM 800 O O . GLY A 1 104 ? 1.735 -8.456 -9.836 1.00 91.88 104 GLY A O 1
ATOM 801 N N . THR A 1 105 ? 0.975 -8.655 -7.731 1.00 94.94 105 THR A N 1
ATOM 802 C CA . THR A 1 105 ? 2.267 -8.618 -7.050 1.00 94.94 105 THR A CA 1
ATOM 803 C C . THR A 1 105 ? 2.699 -10.049 -6.752 1.00 94.94 105 THR A C 1
ATOM 805 O O . THR A 1 105 ? 1.943 -10.805 -6.136 1.00 94.94 105 THR A O 1
ATOM 808 N N . ASP A 1 106 ? 3.884 -10.440 -7.212 1.00 94.06 106 ASP A N 1
ATOM 809 C CA . ASP A 1 106 ? 4.312 -11.844 -7.239 1.00 94.06 106 ASP A CA 1
ATOM 810 C C . ASP A 1 106 ? 4.513 -12.454 -5.841 1.00 94.06 106 ASP A C 1
ATOM 812 O O . ASP A 1 106 ? 4.201 -13.623 -5.615 1.00 94.06 106 ASP A O 1
ATOM 816 N N . ASP A 1 107 ? 4.975 -11.648 -4.887 1.00 95.81 107 ASP A N 1
ATOM 817 C CA . ASP A 1 107 ? 5.235 -12.034 -3.499 1.00 95.81 107 ASP A CA 1
ATOM 818 C C . ASP A 1 107 ? 4.122 -11.614 -2.520 1.00 95.81 107 ASP A C 1
ATOM 820 O O . ASP A 1 107 ? 4.243 -11.787 -1.302 1.00 95.81 107 ASP A O 1
ATOM 824 N N . ALA A 1 108 ? 2.971 -11.152 -3.025 1.00 95.19 108 ALA A N 1
ATOM 825 C CA . ALA A 1 108 ? 1.871 -10.697 -2.174 1.00 95.19 108 ALA A CA 1
ATOM 826 C C . ALA A 1 108 ? 1.260 -11.796 -1.299 1.00 95.19 108 ALA A C 1
ATOM 828 O O . ALA A 1 108 ? 0.745 -11.505 -0.220 1.00 95.19 108 ALA A O 1
ATOM 829 N N . ALA A 1 109 ? 1.345 -13.066 -1.706 1.00 94.38 109 ALA A N 1
ATOM 830 C CA . ALA A 1 109 ? 0.892 -14.174 -0.869 1.00 94.38 109 ALA A CA 1
ATOM 831 C C . ALA A 1 109 ? 1.631 -14.212 0.482 1.00 94.38 109 ALA A C 1
ATOM 833 O O . ALA A 1 109 ? 1.025 -14.540 1.505 1.00 94.38 109 ALA A O 1
ATOM 834 N N . GLN A 1 110 ? 2.916 -13.837 0.508 1.00 97.38 110 GLN A N 1
ATOM 835 C CA . GLN A 1 110 ? 3.686 -13.754 1.746 1.00 97.38 110 GLN A CA 1
ATOM 836 C C . GLN A 1 110 ? 3.229 -12.576 2.610 1.00 97.38 110 GLN A C 1
ATOM 838 O O . GLN A 1 110 ? 2.993 -12.771 3.802 1.00 97.38 110 GLN A O 1
ATOM 843 N N . ALA A 1 111 ? 3.013 -11.400 2.012 1.00 97.38 111 ALA A N 1
ATOM 844 C CA . ALA A 1 111 ? 2.457 -10.244 2.715 1.00 97.38 111 ALA A CA 1
ATOM 845 C C . ALA A 1 111 ? 1.091 -10.569 3.346 1.00 97.38 111 ALA A C 1
ATOM 847 O O . ALA A 1 111 ? 0.894 -10.387 4.545 1.00 97.38 111 ALA A O 1
ATOM 848 N N . LEU A 1 112 ? 0.167 -11.141 2.567 1.00 96.31 112 LEU A N 1
ATOM 849 C CA . LEU A 1 112 ? -1.173 -11.503 3.035 1.00 96.31 112 LEU A CA 1
ATOM 850 C C . LEU A 1 112 ? -1.152 -12.588 4.121 1.00 96.31 112 LEU A C 1
ATOM 852 O O . LEU A 1 112 ? -2.024 -12.601 4.990 1.00 96.31 112 LEU A O 1
ATOM 856 N N . ARG A 1 113 ? -0.150 -13.478 4.125 1.00 96.88 113 ARG A N 1
ATOM 857 C CA . ARG A 1 113 ? 0.018 -14.482 5.185 1.00 96.88 113 ARG A CA 1
ATOM 858 C C . ARG A 1 113 ? 0.261 -13.834 6.549 1.00 96.88 113 ARG A C 1
ATOM 860 O O . ARG A 1 113 ? -0.323 -14.299 7.525 1.00 96.88 113 ARG A O 1
ATOM 867 N N . TYR A 1 114 ? 1.059 -12.767 6.620 1.00 97.88 114 TYR A N 1
ATOM 868 C CA . TYR A 1 114 ? 1.285 -12.025 7.869 1.00 97.88 114 TYR A CA 1
ATOM 869 C C . TYR A 1 114 ? 0.008 -11.357 8.394 1.00 97.88 114 TYR A C 1
ATOM 871 O O . TYR A 1 114 ? -0.157 -11.182 9.601 1.00 97.88 114 TYR A O 1
ATOM 879 N N . LEU A 1 115 ? -0.924 -11.042 7.491 1.00 97.38 115 LEU A N 1
ATOM 880 C CA . LEU A 1 115 ? -2.179 -10.364 7.807 1.00 97.38 115 LEU A CA 1
ATOM 881 C C . LEU A 1 115 ? -3.343 -11.323 8.097 1.00 97.38 115 LEU A C 1
ATOM 883 O O . LEU A 1 115 ? -4.388 -10.895 8.577 1.00 97.38 115 LEU A O 1
ATOM 887 N N . ARG A 1 116 ? -3.181 -12.628 7.852 1.00 96.06 116 ARG A N 1
ATOM 888 C CA . ARG A 1 116 ? -4.266 -13.620 7.968 1.00 96.06 116 ARG A CA 1
ATOM 889 C C . ARG A 1 116 ? -4.884 -13.704 9.371 1.00 96.06 116 ARG A C 1
ATOM 891 O O . ARG A 1 116 ? -6.014 -14.151 9.509 1.00 96.06 116 ARG A O 1
ATOM 898 N N . ARG A 1 117 ? -4.145 -13.310 10.413 1.00 96.62 117 ARG A N 1
ATOM 899 C CA . ARG A 1 117 ? -4.627 -13.347 11.804 1.00 96.62 117 ARG A CA 1
ATOM 900 C C . ARG A 1 117 ? -5.600 -12.219 12.159 1.00 96.62 117 ARG A C 1
ATOM 902 O O . ARG A 1 117 ? -6.175 -12.273 13.242 1.00 96.62 117 ARG A O 1
ATOM 909 N N . PHE A 1 118 ? -5.725 -11.192 11.318 1.00 97.69 118 PHE A N 1
ATOM 910 C CA . PHE A 1 118 ? -6.613 -10.062 11.577 1.00 97.69 118 PHE A CA 1
ATOM 911 C C . PHE A 1 118 ? -8.026 -10.367 11.091 1.00 97.69 118 PHE A C 1
ATOM 913 O O . PHE A 1 118 ? -8.217 -10.912 10.006 1.00 97.69 118 PHE A O 1
ATOM 920 N N . SER A 1 119 ? -9.023 -9.985 11.881 1.00 94.81 119 SER A N 1
ATOM 921 C CA . SER A 1 119 ? -10.438 -10.207 11.567 1.00 94.81 119 SER A CA 1
ATOM 922 C C . SER A 1 119 ? -10.940 -9.372 10.386 1.00 94.81 119 SER A C 1
ATOM 924 O O . SER A 1 119 ? -11.959 -9.714 9.789 1.00 94.81 119 SER A O 1
ATOM 926 N N . SER A 1 120 ? -10.237 -8.291 10.029 1.00 95.62 120 SER A N 1
ATOM 927 C CA . SER A 1 120 ? -10.574 -7.439 8.890 1.00 95.62 120 SER A CA 1
ATOM 928 C C . SER A 1 120 ? -9.321 -6.872 8.227 1.00 95.6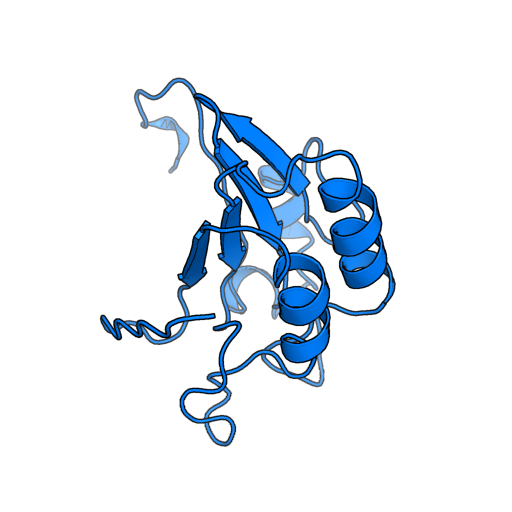2 120 SER A C 1
ATOM 930 O O . SER A 1 120 ? -8.575 -6.104 8.837 1.00 95.62 120 SER A O 1
ATOM 932 N N . VAL A 1 121 ? -9.138 -7.198 6.947 1.00 97.25 121 VAL A N 1
ATOM 933 C CA . VAL A 1 121 ? -8.079 -6.654 6.090 1.00 97.25 121 VAL A CA 1
ATOM 934 C C . VAL A 1 121 ? -8.713 -6.125 4.809 1.00 97.25 121 VAL A C 1
ATOM 936 O O . VAL A 1 121 ? -9.372 -6.867 4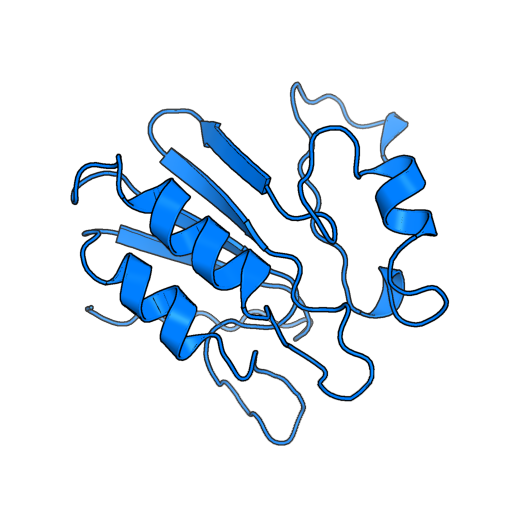.083 1.00 97.25 121 VAL A O 1
ATOM 939 N N . THR A 1 122 ? -8.509 -4.842 4.520 1.00 96.62 122 THR A N 1
ATOM 940 C CA . THR A 1 122 ? -8.954 -4.199 3.276 1.00 96.62 122 THR A CA 1
ATOM 941 C C . THR A 1 122 ? -7.744 -3.820 2.438 1.00 96.62 122 THR A C 1
ATOM 943 O O . THR A 1 122 ? -6.909 -3.039 2.879 1.00 96.62 122 THR A O 1
ATOM 946 N N . CYS A 1 123 ? -7.651 -4.341 1.216 1.00 96.00 123 CYS A N 1
ATOM 947 C CA . CYS A 1 123 ? -6.619 -3.935 0.264 1.00 96.00 123 CYS A CA 1
ATOM 948 C C . CYS A 1 123 ? -7.197 -2.921 -0.729 1.00 96.00 123 CYS A C 1
ATOM 950 O O . CYS A 1 123 ? -8.192 -3.207 -1.394 1.00 96.00 123 CYS A O 1
ATOM 952 N N . LEU A 1 124 ? -6.563 -1.7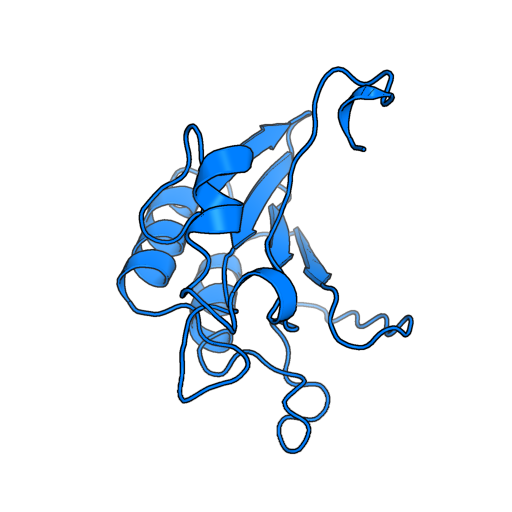57 -0.837 1.00 95.81 124 LEU A N 1
ATOM 953 C CA . LEU A 1 124 ? -6.874 -0.717 -1.812 1.00 95.81 124 LEU A CA 1
ATOM 954 C C . LEU A 1 124 ? -5.749 -0.675 -2.847 1.00 95.81 124 LEU A C 1
ATOM 956 O O . LEU A 1 124 ? -4.588 -0.488 -2.482 1.00 95.81 124 LEU A O 1
ATOM 960 N N . ASN A 1 125 ? -6.093 -0.847 -4.124 1.00 94.25 125 ASN A N 1
ATOM 961 C CA . ASN A 1 125 ? -5.122 -0.853 -5.213 1.00 94.25 125 ASN A CA 1
ATOM 962 C C . ASN A 1 125 ? -5.523 0.026 -6.401 1.00 94.25 125 ASN A C 1
ATOM 964 O O . ASN A 1 125 ? -6.702 0.296 -6.624 1.00 94.25 125 ASN A O 1
ATOM 968 N N . GLY A 1 126 ? -4.514 0.433 -7.171 1.00 93.25 126 GLY A N 1
ATOM 969 C CA . GLY A 1 126 ? -4.648 1.130 -8.447 1.00 93.25 126 GLY A CA 1
ATOM 970 C C . GLY A 1 126 ? -4.448 0.185 -9.635 1.00 93.25 126 GLY A C 1
ATOM 971 O O . GLY A 1 126 ? -5.012 -0.914 -9.658 1.00 93.25 126 GLY A O 1
ATOM 972 N N . HIS A 1 127 ? -3.642 0.636 -10.604 1.00 94.31 127 HIS A N 1
ATOM 973 C CA . HIS A 1 127 ? -3.139 -0.080 -11.786 1.00 94.31 127 HIS A CA 1
ATOM 974 C C . HIS A 1 127 ? -4.172 -0.512 -12.842 1.00 94.31 127 HIS A C 1
ATOM 976 O O . HIS A 1 127 ? -3.995 -0.264 -14.028 1.00 94.31 127 HIS A O 1
ATOM 982 N N . VAL A 1 128 ? -5.296 -1.107 -12.442 1.00 91.44 128 VAL A N 1
ATOM 983 C CA . VAL A 1 128 ? -6.254 -1.725 -13.380 1.00 91.44 128 VAL A CA 1
ATOM 984 C C . VAL A 1 128 ? -7.174 -0.694 -14.059 1.00 91.44 128 VAL A C 1
ATOM 986 O O . VAL A 1 128 ? -7.818 -0.991 -15.061 1.00 91.44 128 VAL A O 1
ATOM 989 N N . HIS A 1 129 ? -7.243 0.537 -13.529 1.00 92.69 129 HIS A N 1
ATOM 990 C CA . HIS A 1 129 ? -8.070 1.641 -14.054 1.00 92.69 129 HIS A CA 1
ATOM 991 C C . HIS A 1 129 ? -9.570 1.291 -14.181 1.00 92.69 129 HIS A C 1
ATOM 993 O O . HIS A 1 129 ? -10.316 1.922 -14.929 1.00 92.69 129 HIS A O 1
ATOM 999 N N . GLN A 1 130 ? -10.024 0.285 -13.432 1.00 89.00 130 GLN A N 1
ATOM 1000 C CA . GLN A 1 130 ? -11.399 -0.202 -13.394 1.00 89.00 130 GLN A CA 1
ATOM 1001 C C . GLN A 1 130 ? -11.727 -0.676 -11.977 1.00 89.00 130 GLN A C 1
ATOM 1003 O O . GLN A 1 130 ? -10.851 -1.141 -11.244 1.00 89.00 130 GLN A O 1
ATOM 1008 N N . LEU A 1 131 ? -12.998 -0.566 -11.586 1.00 86.50 131 LEU A N 1
ATOM 1009 C CA . LEU A 1 131 ? -13.454 -1.065 -10.295 1.00 86.50 131 LEU A CA 1
ATOM 1010 C C . LEU A 1 131 ? -13.603 -2.586 -10.357 1.00 86.50 131 LEU A C 1
ATOM 1012 O O . LEU A 1 131 ? -14.511 -3.100 -11.007 1.00 86.50 131 LEU A O 1
ATOM 1016 N N . PHE A 1 132 ? -12.756 -3.290 -9.614 1.00 83.69 132 PHE A N 1
ATOM 1017 C CA . PHE A 1 132 ? -12.859 -4.732 -9.437 1.00 83.69 132 PHE A CA 1
ATOM 1018 C C . PHE A 1 132 ? -12.929 -5.103 -7.954 1.00 83.69 132 PHE A C 1
ATOM 1020 O O . PHE A 1 132 ? -11.900 -5.349 -7.320 1.00 83.69 132 PHE A O 1
ATOM 1027 N N . PRO A 1 133 ? -14.138 -5.153 -7.373 1.00 82.56 133 PRO A N 1
ATOM 1028 C CA . PRO A 1 133 ? -14.297 -5.540 -5.987 1.00 82.56 133 PRO A CA 1
ATOM 1029 C C . PRO A 1 133 ? -14.114 -7.054 -5.849 1.00 82.56 133 PRO A C 1
ATOM 1031 O O . PRO A 1 133 ? -14.673 -7.843 -6.612 1.00 82.56 133 PRO A O 1
ATOM 1034 N N . ARG A 1 134 ? -13.356 -7.472 -4.835 1.00 80.50 134 ARG A N 1
ATOM 1035 C CA . ARG A 1 134 ? -13.233 -8.877 -4.445 1.00 80.50 134 ARG A CA 1
ATOM 1036 C C . ARG A 1 134 ? -13.393 -8.992 -2.939 1.00 80.50 134 ARG A C 1
ATOM 1038 O O . ARG A 1 134 ? -12.620 -8.407 -2.192 1.00 80.50 134 ARG A O 1
ATOM 1045 N N . SER A 1 135 ? -14.357 -9.793 -2.505 1.00 80.50 135 SER A N 1
ATOM 1046 C CA . SER A 1 135 ? -14.485 -10.218 -1.115 1.00 80.50 135 SER A CA 1
ATOM 1047 C C . SER A 1 135 ? -14.106 -11.693 -0.991 1.00 80.50 135 SER A C 1
ATOM 1049 O O . SER A 1 135 ? -14.374 -12.511 -1.874 1.00 80.50 135 SER A O 1
ATOM 1051 N N . LYS A 1 136 ? -13.438 -12.038 0.106 1.00 70.56 136 LYS A N 1
ATOM 1052 C CA . LYS A 1 136 ? -13.221 -13.418 0.543 1.00 70.56 136 LYS A CA 1
ATOM 1053 C C . LYS A 1 136 ? -13.428 -13.461 2.049 1.00 70.56 136 LYS A C 1
ATOM 1055 O O . LYS A 1 136 ? -12.949 -12.570 2.742 1.00 70.56 136 LYS A O 1
ATOM 1060 N N . ALA A 1 137 ? -14.099 -14.497 2.540 1.00 59.03 137 ALA A N 1
ATOM 1061 C CA . ALA A 1 137 ? -13.956 -14.878 3.939 1.00 59.03 137 ALA A CA 1
ATOM 1062 C C . ALA A 1 137 ? -12.525 -15.415 4.124 1.00 59.03 137 ALA A C 1
ATOM 1064 O O . ALA A 1 137 ? -12.093 -16.256 3.329 1.00 59.03 137 ALA A O 1
ATOM 1065 N N . MET A 1 138 ? -11.779 -14.855 5.078 1.00 53.41 138 MET A N 1
ATOM 1066 C CA . MET A 1 138 ? -10.420 -15.297 5.427 1.00 53.41 138 MET A CA 1
ATOM 1067 C C . MET A 1 138 ? -10.437 -16.494 6.376 1.00 53.41 138 MET A C 1
ATOM 1069 O O . MET A 1 138 ? -11.397 -16.594 7.170 1.00 53.41 138 MET A O 1
#

pLDDT: mean 92.48, std 8.18, range [53.41, 98.75]

Foldseek 3Di:
DCVPDPDPDDADEDALVCQVPPLNPVVCVVHQVPADDSRWDWDDDPQAIETEAHQNRDNVARGERDDVNLVVLLVVCVPDDLARAYEYEYAADLDCPDVVVRNHHPCSVSSVVSNVSHQHYHYDYHDPPDDDDDDDRD

Radius of gyration: 14.76 Å; Cα contacts (8 Å, |Δi|>4): 221; chains: 1; bounding box: 29×38×36 Å

Sequence (138 aa):
MVSGLKTSHVFTVPGEHDSVDDAGQKYRSVFGAGTRGGGWYSFDVAGVHVIALVNTLNMNKLGHLGVEQLEFIERDVARLSSDTPIIVVSHIPLFAMYPDWGWGTDDAAQALRYLRRFSSVTCLNGHVHQLFPRSKAM

Mean predicted aligned error: 3.89 Å

Secondary structure (DSSP, 8-state):
-GGG---S-------GGGTTTTTTHHHHHHH-TT-BTTTBEEEEETTEEEEE------SS-SS---HHHHHHHHHHHHTS-TTS-EEEEESS-SS-SBGGGTBS-TTHHHHHHHHTTSS-EEEEE-SSSS--------